Protein AF-A0A4Y9P1N4-F1 (afdb_monomer)

Secondary structure (DSSP, 8-state):
----S----------------------PPPPHHHHHHHHHHHHHHHHHHHHHHHHHHHHHHHHHHHHHHHSPTTTHHHHHHHH-SS-HHHHHHHHHHHHTHHHHHHHHHHHHHTT----HHHHHHHHHHHHHHTT-

InterPro domains:
  IPR021451 Protein of unknown function DUF3102 [PF11300] (55-124)

Solvent-accessible surface area (backbone atoms only — not comparable to full-atom values): 8226 Å² total; per-residue (Å²): 136,86,93,82,81,89,83,77,90,86,79,89,72,82,82,74,73,79,80,66,80,77,74,66,86,70,83,70,75,76,48,73,68,54,49,50,55,48,52,52,51,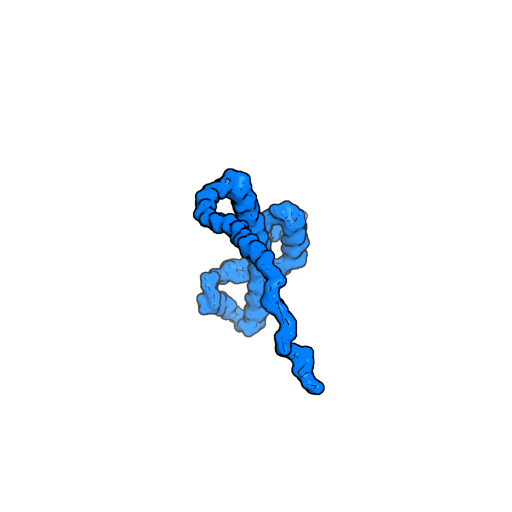52,51,53,49,54,40,52,49,36,43,50,50,43,54,51,36,23,54,49,7,47,54,53,48,55,53,49,73,74,46,63,88,83,49,56,58,60,48,35,64,74,76,4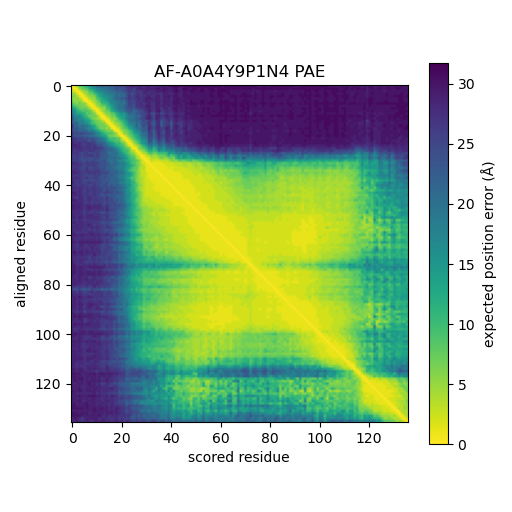3,100,53,54,60,69,57,53,52,50,19,31,53,46,31,76,43,38,76,67,48,48,59,50,49,54,55,26,62,75,66,76,45,79,50,42,63,69,53,51,54,50,50,55,52,52,55,56,54,61,74,74,109

Mean predicted aligned error: 13.83 Å

Foldseek 3Di:
DDPDDDDDDDDDDPPPPPPDPPPPPPPDPDDPVRVVVVVVVVVLVVQVVQLVVLVVLLVLLVVLVVVCVVDDPPCSQVVCVVPHPDHPVSSVLSVVSNVCVVVVVVVSVVCVVVSHHDHSVNSVVVVVVVVVVVVD

pLDDT: mean 78.25, std 17.43, range [39.41, 97.0]

Structure (mmCIF, N/CA/C/O backbone):
data_AF-A0A4Y9P1N4-F1
#
_entry.id   AF-A0A4Y9P1N4-F1
#
loop_
_atom_site.group_PDB
_atom_site.id
_atom_site.type_symbol
_atom_site.label_atom_id
_atom_site.label_alt_id
_atom_site.label_comp_id
_atom_site.label_asym_id
_atom_site.label_entity_id
_atom_site.label_seq_id
_atom_site.pdbx_PDB_ins_code
_atom_site.Cartn_x
_atom_site.Cartn_y
_atom_site.Cartn_z
_atom_site.occupancy
_atom_site.B_iso_or_equiv
_atom_site.auth_seq_id
_atom_site.auth_comp_id
_atom_site.auth_asym_id
_atom_site.auth_atom_id
_atom_site.pdbx_PDB_model_num
ATOM 1 N N . MET A 1 1 ? 44.464 -21.524 62.386 1.00 39.41 1 MET A N 1
ATOM 2 C CA . MET A 1 1 ? 43.887 -21.990 61.110 1.00 39.41 1 MET A CA 1
ATOM 3 C C . MET A 1 1 ? 42.632 -22.779 61.453 1.00 39.41 1 MET A C 1
ATOM 5 O O . MET A 1 1 ? 42.676 -23.560 62.394 1.00 39.41 1 MET A O 1
ATOM 9 N N . ASN A 1 2 ? 41.544 -22.458 60.739 1.00 41.88 2 ASN A N 1
ATOM 10 C CA . ASN A 1 2 ? 40.262 -23.164 60.581 1.00 41.88 2 ASN A CA 1
ATOM 11 C C . ASN A 1 2 ? 39.465 -23.609 61.827 1.00 41.88 2 ASN A C 1
ATOM 13 O O . ASN A 1 2 ? 39.206 -24.783 62.073 1.00 41.88 2 ASN A O 1
ATOM 17 N N . GLU A 1 3 ? 38.939 -22.593 62.509 1.00 46.19 3 GLU A N 1
ATOM 18 C CA . GLU A 1 3 ? 37.832 -22.628 63.466 1.00 46.19 3 GLU A CA 1
ATOM 19 C C . GLU A 1 3 ? 36.482 -22.560 62.720 1.00 46.19 3 GLU A C 1
ATOM 21 O O . GLU A 1 3 ? 35.866 -21.501 62.607 1.00 46.19 3 GLU A O 1
ATOM 26 N N . THR A 1 4 ? 36.048 -23.651 62.078 1.00 56.00 4 THR A N 1
ATOM 27 C CA . THR A 1 4 ? 34.765 -23.623 61.330 1.00 56.00 4 THR A CA 1
ATOM 28 C C . THR A 1 4 ? 34.069 -24.973 61.173 1.00 56.00 4 THR A C 1
ATOM 30 O O . THR A 1 4 ? 33.356 -25.203 60.203 1.00 56.00 4 THR A O 1
ATOM 33 N N . LEU A 1 5 ? 34.225 -25.880 62.137 1.00 51.28 5 LEU A N 1
ATOM 34 C CA . LEU A 1 5 ? 33.444 -27.118 62.195 1.00 51.28 5 LEU A CA 1
ATOM 35 C C . LEU A 1 5 ? 33.020 -27.386 63.641 1.00 51.28 5 LEU A C 1
ATOM 37 O O . LEU A 1 5 ? 33.871 -27.631 64.489 1.00 51.28 5 LEU A O 1
ATOM 41 N N . LYS A 1 6 ? 31.696 -27.409 63.862 1.00 51.72 6 LYS A N 1
ATOM 42 C CA . LYS A 1 6 ? 30.947 -27.722 65.103 1.00 51.72 6 LYS A CA 1
ATOM 43 C C . LYS A 1 6 ? 30.464 -26.517 65.918 1.00 51.72 6 LYS A C 1
ATOM 45 O O . LYS A 1 6 ? 30.946 -26.251 67.013 1.00 51.72 6 LYS A O 1
ATOM 50 N N . ARG A 1 7 ? 29.373 -25.899 65.459 1.00 44.41 7 ARG A N 1
ATOM 51 C CA . ARG A 1 7 ? 28.364 -25.330 66.363 1.00 44.41 7 ARG A CA 1
ATOM 52 C C . ARG A 1 7 ? 26.955 -25.713 65.902 1.00 44.41 7 ARG A C 1
ATOM 54 O O . ARG A 1 7 ? 26.451 -25.191 64.923 1.00 44.41 7 ARG A O 1
ATOM 61 N N . PHE A 1 8 ? 26.384 -26.633 66.675 1.00 44.34 8 PHE A N 1
ATOM 62 C CA . PHE A 1 8 ? 24.973 -26.721 67.049 1.00 44.34 8 PHE A CA 1
ATOM 63 C C . PHE A 1 8 ? 23.917 -27.042 65.981 1.00 44.34 8 PHE A C 1
ATOM 65 O O . PHE A 1 8 ? 23.375 -26.190 65.289 1.00 44.34 8 PHE A O 1
ATOM 72 N N . ILE A 1 9 ? 23.533 -28.320 66.007 1.00 51.22 9 ILE A N 1
ATOM 73 C CA . ILE A 1 9 ? 22.158 -28.796 65.836 1.00 51.22 9 ILE A CA 1
ATOM 74 C C . ILE A 1 9 ? 21.270 -28.099 66.882 1.00 51.22 9 ILE A C 1
ATOM 76 O O . ILE A 1 9 ? 21.642 -28.067 68.056 1.00 51.22 9 ILE A O 1
ATOM 80 N N . GLY A 1 10 ? 20.091 -27.613 66.479 1.00 47.22 10 GLY A N 1
ATOM 81 C CA . GLY A 1 10 ? 18.986 -27.355 67.410 1.00 47.22 10 GLY A CA 1
ATOM 82 C C . GLY A 1 10 ? 18.264 -26.020 67.244 1.00 47.22 10 GLY A C 1
ATOM 83 O O . GLY A 1 10 ? 18.384 -25.155 68.101 1.00 47.22 10 GLY A O 1
ATOM 84 N N . SER A 1 11 ? 17.452 -25.873 66.197 1.00 46.84 11 SER A N 1
ATOM 85 C CA . SER A 1 11 ? 16.202 -25.108 66.289 1.00 46.84 11 SER A CA 1
ATOM 86 C C . SER A 1 11 ? 15.271 -25.545 65.163 1.00 46.84 11 SER A C 1
ATOM 88 O O . SER A 1 11 ? 15.581 -25.387 63.983 1.00 46.84 11 SER A O 1
ATOM 90 N N . ALA A 1 12 ? 14.170 -26.187 65.543 1.00 53.81 12 ALA A N 1
ATOM 91 C CA . ALA A 1 12 ? 13.115 -26.619 64.647 1.00 53.81 12 ALA A CA 1
ATOM 92 C C . ALA A 1 12 ? 12.398 -25.384 64.091 1.00 53.81 12 ALA A C 1
ATOM 94 O O . ALA A 1 12 ? 11.655 -24.720 64.811 1.00 53.81 12 ALA A O 1
ATOM 95 N N . MET A 1 13 ? 12.613 -25.077 62.812 1.00 51.84 13 MET A N 1
ATOM 96 C CA . MET A 1 13 ? 11.702 -24.202 62.083 1.00 51.84 13 MET A CA 1
ATOM 97 C C . MET A 1 13 ? 10.551 -25.047 61.532 1.00 51.84 13 MET A C 1
ATOM 99 O O . MET A 1 13 ? 10.815 -26.104 60.949 1.00 51.84 13 MET A O 1
ATOM 103 N N . PRO A 1 14 ? 9.286 -24.626 61.712 1.00 50.69 14 PRO A N 1
ATOM 104 C CA . PRO A 1 14 ? 8.182 -25.282 61.042 1.00 50.69 14 PRO A CA 1
ATOM 105 C C . PRO A 1 14 ? 8.393 -25.103 59.539 1.00 50.69 14 PRO A C 1
ATOM 107 O O . PRO A 1 14 ? 8.646 -24.000 59.055 1.00 50.69 14 PRO A O 1
ATOM 110 N N . ILE A 1 15 ? 8.322 -26.208 58.804 1.00 48.91 15 ILE A N 1
ATOM 111 C CA . ILE A 1 15 ? 8.205 -26.186 57.353 1.00 48.91 15 ILE A CA 1
ATOM 112 C C . ILE A 1 15 ? 6.826 -25.589 57.081 1.00 48.91 15 ILE A C 1
ATOM 114 O O . ILE A 1 15 ? 5.824 -26.298 57.084 1.00 48.91 15 ILE A O 1
ATOM 118 N N . THR A 1 16 ? 6.753 -24.271 56.917 1.00 49.00 16 THR A N 1
ATOM 119 C CA . THR A 1 16 ? 5.597 -23.647 56.289 1.00 49.00 16 THR A CA 1
ATOM 120 C C . THR A 1 16 ? 5.660 -24.076 54.834 1.00 49.00 16 THR A C 1
ATOM 122 O O . THR A 1 16 ? 6.466 -23.573 54.051 1.00 49.00 16 THR A O 1
ATOM 125 N N . THR A 1 17 ? 4.861 -25.082 54.495 1.00 51.66 17 THR A N 1
ATOM 126 C CA . THR A 1 17 ? 4.445 -25.361 53.127 1.00 51.66 17 THR A CA 1
ATOM 127 C C . THR A 1 17 ? 4.082 -24.027 52.478 1.00 51.66 17 THR A C 1
ATOM 129 O O . THR A 1 17 ? 3.181 -23.349 52.978 1.00 51.66 17 THR A O 1
ATOM 132 N N . PRO A 1 18 ? 4.746 -23.598 51.392 1.00 51.94 18 PRO A N 1
ATOM 133 C CA . PRO A 1 18 ? 4.091 -22.669 50.503 1.00 51.94 18 PRO A CA 1
ATOM 134 C C . PRO A 1 18 ? 2.910 -23.449 49.929 1.00 51.94 18 PRO A C 1
ATOM 136 O O . PRO A 1 18 ? 3.091 -24.317 49.073 1.00 51.94 18 PRO A O 1
ATOM 139 N N . ASP A 1 19 ? 1.715 -23.181 50.457 1.00 48.41 19 ASP A N 1
ATOM 140 C CA . ASP A 1 19 ? 0.462 -23.423 49.754 1.00 48.41 19 ASP A CA 1
ATOM 141 C C . ASP A 1 19 ? 0.553 -22.635 48.449 1.00 48.41 19 ASP A C 1
ATOM 143 O O . ASP A 1 19 ? 0.171 -21.471 48.340 1.00 48.41 19 ASP A O 1
ATOM 147 N N . ALA A 1 20 ? 1.155 -23.272 47.452 1.00 50.09 20 ALA A N 1
ATOM 148 C CA . ALA A 1 20 ? 0.892 -22.967 46.075 1.00 50.09 20 ALA A CA 1
ATOM 149 C C . ALA A 1 20 ? -0.598 -23.257 45.885 1.00 50.09 20 ALA A C 1
ATOM 151 O O . ALA A 1 20 ? -0.989 -24.428 45.970 1.00 50.09 20 ALA A O 1
ATOM 152 N N . PRO A 1 21 ? -1.455 -22.263 45.588 1.00 51.44 21 PRO A N 1
ATOM 153 C CA . PRO A 1 21 ? -2.657 -22.606 44.875 1.00 51.44 21 PRO A CA 1
ATOM 154 C C . PRO A 1 21 ? -2.153 -23.095 43.521 1.00 51.44 21 PRO A C 1
ATOM 156 O O . PRO A 1 21 ? -1.767 -22.319 42.645 1.00 51.44 21 PRO A O 1
ATOM 159 N N . ALA A 1 22 ? -2.091 -24.416 43.382 1.00 46.81 22 ALA A N 1
ATOM 160 C CA . ALA A 1 22 ? -2.162 -25.064 42.097 1.00 46.81 22 ALA A CA 1
ATOM 161 C C . ALA A 1 22 ? -3.451 -24.552 41.448 1.00 46.81 22 ALA A C 1
ATOM 163 O O . ALA A 1 22 ? -4.527 -25.118 41.640 1.00 46.81 22 ALA A O 1
ATOM 164 N N . SER A 1 23 ? -3.337 -23.434 40.727 1.00 50.09 23 SER A N 1
ATOM 165 C CA . SER A 1 23 ? -4.326 -22.977 39.769 1.00 50.09 23 SER A CA 1
ATOM 166 C C . SER A 1 23 ? -4.318 -24.025 38.669 1.00 50.09 23 SER A C 1
ATOM 168 O O . SER A 1 23 ? -3.591 -23.942 37.678 1.00 50.09 23 SER A O 1
ATOM 170 N N . LYS A 1 24 ? -5.049 -25.115 38.932 1.00 46.94 24 LYS A N 1
ATOM 171 C CA . LYS A 1 24 ? -5.559 -26.007 37.903 1.00 46.94 24 LYS A CA 1
ATOM 172 C C . LYS A 1 24 ? -6.127 -25.084 36.843 1.00 46.94 24 LYS A C 1
ATOM 174 O O . LYS A 1 24 ? -6.927 -24.221 37.185 1.00 46.94 24 LYS A O 1
ATOM 179 N N . GLY A 1 25 ? -5.648 -25.241 35.611 1.00 56.44 25 GLY A N 1
ATOM 180 C CA . GLY A 1 25 ? -6.094 -24.494 34.445 1.00 56.44 25 GLY A CA 1
ATOM 181 C C . GLY A 1 25 ? -7.592 -24.670 34.252 1.00 56.44 25 GLY A C 1
ATOM 182 O O . GLY A 1 25 ? -8.042 -25.519 33.488 1.00 56.44 25 GLY A O 1
ATOM 183 N N . GLU A 1 26 ? -8.355 -23.886 34.996 1.00 47.88 26 GLU A N 1
ATOM 184 C CA . GLU A 1 26 ? -9.770 -23.710 34.812 1.00 47.88 26 GLU A CA 1
ATOM 185 C C . GLU A 1 26 ? -9.882 -22.945 33.502 1.00 47.88 26 GLU A C 1
ATOM 187 O O . GLU A 1 26 ? -9.463 -21.792 33.394 1.00 47.88 26 GLU A O 1
ATOM 192 N N . LEU A 1 27 ? -10.331 -23.649 32.462 1.00 56.09 27 LEU A N 1
ATOM 193 C CA . LEU A 1 27 ? -10.702 -23.064 31.182 1.00 56.09 27 LEU A CA 1
ATOM 194 C C . LEU A 1 27 ? -11.909 -22.155 31.427 1.00 56.09 27 LEU A C 1
ATOM 196 O O . LEU A 1 27 ? -13.051 -22.521 31.157 1.00 56.09 27 LEU A O 1
ATOM 200 N N . THR A 1 28 ? -11.661 -20.979 31.993 1.00 63.84 28 THR A N 1
ATOM 201 C CA . THR A 1 28 ? -12.662 -19.933 32.098 1.00 63.84 28 THR A CA 1
ATOM 202 C C . THR A 1 28 ? -12.941 -19.452 30.682 1.00 63.84 28 THR A C 1
ATOM 204 O O . THR A 1 28 ? -12.057 -18.977 29.965 1.00 63.84 28 THR A O 1
ATOM 207 N N . LEU A 1 29 ? -14.181 -19.659 30.233 1.00 69.00 29 LEU A N 1
ATOM 208 C CA . LEU A 1 29 ? -14.634 -19.113 28.961 1.00 69.00 29 LEU A CA 1
ATOM 209 C C . LEU A 1 29 ? -14.447 -17.590 29.019 1.00 69.00 29 LEU A C 1
ATOM 211 O O . LEU A 1 29 ? -14.857 -16.978 30.011 1.00 69.00 29 LEU A O 1
ATOM 215 N N . PRO A 1 30 ? -13.816 -16.979 28.000 1.00 78.56 30 PRO A N 1
ATOM 216 C CA . PRO A 1 30 ? -13.547 -15.553 28.015 1.00 78.56 30 PRO A CA 1
ATOM 217 C C . PRO A 1 30 ? -14.867 -14.802 28.141 1.00 78.56 30 PRO A C 1
ATOM 219 O O . PRO A 1 30 ? -15.840 -15.098 27.440 1.00 78.56 30 PRO A O 1
ATOM 222 N N . SER A 1 31 ? -14.904 -13.835 29.052 1.00 89.69 31 SER A N 1
ATOM 223 C CA . SER A 1 31 ? -16.093 -13.018 29.241 1.00 89.69 31 SER A CA 1
ATOM 224 C C . SER A 1 31 ? -16.380 -12.198 27.978 1.00 89.69 31 SER A C 1
ATOM 226 O O . SER A 1 31 ? -15.492 -11.930 27.163 1.00 89.69 31 SER A O 1
ATOM 228 N N . VAL A 1 32 ? -17.624 -11.739 27.815 1.00 89.69 32 VAL A N 1
ATOM 229 C CA . VAL A 1 32 ? -17.991 -10.853 26.694 1.00 89.69 32 VAL A CA 1
ATOM 230 C C . VAL A 1 32 ? -17.110 -9.598 26.672 1.00 89.69 32 VAL A C 1
ATOM 232 O O . VAL A 1 32 ? -16.730 -9.131 25.600 1.00 89.69 32 VAL A O 1
ATOM 235 N N . THR A 1 33 ? -16.718 -9.086 27.841 1.00 91.19 33 THR A N 1
ATOM 236 C CA . THR A 1 33 ? -15.785 -7.960 27.970 1.00 91.19 33 THR A CA 1
ATOM 237 C C . THR A 1 33 ? -14.381 -8.288 27.458 1.00 91.19 33 THR A C 1
ATOM 239 O O . THR A 1 33 ? -13.790 -7.471 26.751 1.00 91.19 33 THR A O 1
ATOM 242 N N . ASP A 1 34 ? -13.871 -9.495 27.714 1.00 87.06 34 ASP A N 1
ATOM 243 C CA . ASP A 1 34 ? -12.559 -9.931 27.212 1.00 87.06 34 ASP A CA 1
ATOM 244 C C . ASP A 1 34 ? -12.573 -10.135 25.694 1.00 87.06 34 ASP A C 1
ATOM 246 O O . ASP A 1 34 ? -11.628 -9.764 24.984 1.00 87.06 34 ASP A O 1
ATOM 250 N N . LEU A 1 35 ? -13.670 -10.691 25.174 1.00 88.56 35 LEU A N 1
ATOM 251 C CA . LEU A 1 35 ? -13.891 -10.847 23.739 1.00 88.56 35 LEU A CA 1
ATOM 252 C C . LEU A 1 35 ? -14.005 -9.488 23.043 1.00 88.56 35 LEU A C 1
ATOM 254 O O . LEU A 1 35 ? -13.372 -9.288 22.007 1.00 88.56 35 LEU A O 1
ATOM 258 N N . ALA A 1 36 ? -14.723 -8.529 23.632 1.00 86.50 36 ALA A N 1
ATOM 259 C CA . ALA A 1 36 ? -14.823 -7.167 23.111 1.00 86.50 36 ALA A CA 1
ATOM 260 C C . ALA A 1 36 ? -13.454 -6.470 23.072 1.00 86.50 36 ALA A C 1
ATOM 262 O O . ALA A 1 36 ? -13.082 -5.888 22.052 1.00 86.50 36 ALA A O 1
ATOM 263 N N . ALA A 1 37 ? -12.657 -6.593 24.139 1.00 86.81 37 ALA A N 1
ATOM 264 C CA . ALA A 1 37 ? -11.297 -6.061 24.168 1.00 86.81 37 ALA A CA 1
ATOM 265 C C . ALA A 1 37 ? -10.405 -6.714 23.097 1.00 86.81 37 ALA A C 1
ATOM 267 O O . ALA A 1 37 ? -9.593 -6.044 22.458 1.00 86.81 37 ALA A O 1
ATOM 268 N N . THR A 1 38 ? -10.566 -8.018 22.869 1.00 86.69 38 THR A N 1
ATOM 269 C CA . THR A 1 38 ? -9.828 -8.757 21.836 1.00 86.69 38 THR A CA 1
ATOM 270 C C . THR A 1 38 ? -10.226 -8.324 20.429 1.00 86.69 38 THR A C 1
ATOM 272 O O . THR A 1 38 ? -9.346 -8.066 19.608 1.00 86.69 38 THR A O 1
ATOM 275 N N . ALA A 1 39 ? -11.524 -8.167 20.165 1.00 80.06 39 ALA A N 1
ATOM 276 C CA . ALA A 1 39 ? -12.037 -7.673 18.892 1.00 80.06 39 ALA A CA 1
ATOM 277 C C . ALA A 1 39 ? -11.526 -6.258 18.590 1.00 80.06 39 ALA A C 1
ATOM 279 O O . ALA A 1 39 ? -11.055 -6.005 17.483 1.00 80.06 39 ALA A O 1
ATOM 280 N N . LEU A 1 40 ? -11.527 -5.363 19.584 1.00 85.69 40 LEU A N 1
ATOM 281 C CA . LEU A 1 40 ? -10.996 -4.008 19.430 1.00 85.69 40 LEU A CA 1
ATOM 282 C C . LEU A 1 40 ? -9.490 -4.012 19.126 1.00 85.69 40 LEU A C 1
ATOM 284 O O . LEU A 1 40 ? -9.045 -3.312 18.219 1.00 85.69 40 LEU A O 1
ATOM 288 N N . ARG A 1 41 ? -8.694 -4.833 19.828 1.00 84.56 41 ARG A N 1
ATOM 289 C CA . ARG A 1 41 ? -7.257 -4.977 19.528 1.00 84.56 41 ARG A CA 1
ATOM 290 C C . ARG A 1 41 ? -7.021 -5.509 18.117 1.00 84.56 41 ARG A C 1
ATOM 292 O O . ARG A 1 41 ? -6.167 -4.979 17.412 1.00 84.56 41 ARG A O 1
ATOM 299 N N . ALA A 1 42 ? -7.769 -6.532 17.703 1.00 81.38 42 ALA A N 1
ATOM 300 C CA . ALA A 1 42 ? -7.662 -7.101 16.364 1.00 81.38 42 ALA A CA 1
ATOM 301 C C . ALA A 1 42 ? -8.041 -6.074 15.285 1.00 81.38 42 ALA A C 1
ATOM 303 O O . ALA A 1 42 ? -7.327 -5.936 14.296 1.00 81.38 42 ALA A O 1
ATOM 304 N N . HIS A 1 43 ? -9.107 -5.303 15.508 1.00 84.12 43 HIS A N 1
ATOM 305 C CA . HIS A 1 43 ? -9.509 -4.209 14.628 1.00 84.12 43 HIS A CA 1
ATOM 306 C C . HIS A 1 43 ? -8.401 -3.152 14.498 1.00 84.12 43 HIS A C 1
ATOM 308 O O . HIS A 1 43 ? -7.958 -2.868 13.387 1.00 84.12 43 HIS A O 1
ATOM 314 N N . ASN A 1 44 ? -7.855 -2.671 15.617 1.00 82.69 44 ASN A N 1
ATOM 315 C CA . ASN A 1 44 ? -6.748 -1.709 15.615 1.00 82.69 44 ASN A CA 1
ATOM 316 C C . ASN A 1 44 ? -5.486 -2.263 14.922 1.00 82.69 44 ASN A C 1
ATOM 318 O O . ASN A 1 44 ? -4.746 -1.520 14.277 1.00 82.69 44 ASN A O 1
ATOM 322 N N . ALA A 1 45 ? -5.229 -3.570 15.022 1.00 85.69 45 ALA A N 1
ATOM 323 C CA . ALA A 1 45 ? -4.120 -4.211 14.318 1.00 85.69 45 ALA A CA 1
ATOM 324 C C . ALA A 1 45 ? -4.341 -4.244 12.796 1.00 85.69 45 ALA A C 1
ATOM 326 O O . ALA A 1 45 ? -3.404 -3.991 12.040 1.00 85.69 45 ALA A O 1
ATOM 327 N N . VAL A 1 46 ? -5.572 -4.501 12.337 1.00 85.25 46 VAL A N 1
ATOM 328 C CA . VAL A 1 46 ? -5.940 -4.412 10.911 1.00 85.25 46 VAL A CA 1
ATOM 329 C C . VAL A 1 46 ? -5.780 -2.976 10.398 1.00 85.25 46 VAL A C 1
ATOM 331 O O . VAL A 1 46 ? -5.246 -2.769 9.308 1.00 85.25 46 VAL A O 1
ATOM 334 N N . GLU A 1 47 ? -6.172 -1.982 11.196 1.00 83.19 47 GLU A N 1
ATOM 335 C CA . GLU A 1 47 ? -5.985 -0.553 10.903 1.00 83.19 47 GLU A CA 1
ATOM 336 C C . GLU A 1 47 ? -4.514 -0.192 10.691 1.00 83.19 47 GLU A C 1
ATOM 338 O O . GLU A 1 47 ? -4.137 0.352 9.646 1.00 83.19 47 GLU A O 1
ATOM 343 N N . ALA A 1 48 ? -3.663 -0.572 11.643 1.00 82.12 48 ALA A N 1
ATOM 344 C CA . ALA A 1 48 ? -2.227 -0.351 11.557 1.00 82.12 48 ALA A CA 1
ATOM 345 C C . ALA A 1 48 ? -1.601 -1.101 10.368 1.00 82.12 48 ALA A C 1
ATOM 347 O O . ALA A 1 48 ? -0.752 -0.552 9.662 1.00 82.12 48 ALA A O 1
ATOM 348 N N . ALA A 1 49 ? -2.040 -2.335 10.100 1.00 87.12 49 ALA A N 1
ATOM 349 C CA . ALA A 1 49 ? -1.565 -3.119 8.964 1.00 87.12 49 ALA A CA 1
ATOM 350 C C . ALA A 1 49 ? -1.906 -2.456 7.620 1.00 87.12 49 ALA A C 1
ATOM 352 O O . ALA A 1 49 ? -1.069 -2.454 6.719 1.00 87.12 49 ALA A O 1
ATOM 353 N N . ALA A 1 50 ? -3.088 -1.844 7.487 1.00 83.94 50 ALA A N 1
ATOM 354 C CA . ALA A 1 50 ? -3.480 -1.126 6.276 1.00 83.94 50 ALA A CA 1
ATOM 355 C C . ALA A 1 50 ? -2.581 0.094 6.011 1.00 83.94 50 ALA A C 1
ATOM 357 O O . ALA A 1 50 ? -2.115 0.276 4.884 1.00 83.94 50 ALA A O 1
ATOM 358 N N . LEU A 1 51 ? -2.284 0.891 7.045 1.00 84.00 51 LEU A N 1
ATOM 359 C CA . LEU A 1 51 ? -1.351 2.020 6.933 1.00 84.00 51 LEU A CA 1
ATOM 360 C C . LEU A 1 51 ? 0.059 1.543 6.567 1.00 84.00 51 LEU A C 1
ATOM 362 O O . LEU A 1 51 ? 0.669 2.054 5.626 1.00 84.00 51 LEU A O 1
ATOM 366 N N . ASN A 1 52 ? 0.549 0.507 7.252 1.00 88.31 52 ASN A N 1
ATOM 367 C CA . ASN A 1 52 ? 1.847 -0.093 6.955 1.00 88.31 52 ASN A CA 1
ATOM 368 C C . ASN A 1 52 ? 1.916 -0.637 5.524 1.00 88.31 52 ASN A C 1
ATOM 370 O O . ASN A 1 52 ? 2.940 -0.477 4.862 1.00 88.31 52 ASN A O 1
ATOM 374 N N . ALA A 1 53 ? 0.833 -1.218 5.003 1.00 89.94 53 ALA A N 1
ATOM 375 C CA . ALA A 1 53 ? 0.780 -1.691 3.624 1.00 89.94 53 ALA A CA 1
ATOM 376 C C . ALA A 1 53 ? 0.993 -0.552 2.612 1.00 89.94 53 ALA A C 1
ATOM 378 O O . ALA A 1 53 ? 1.688 -0.748 1.616 1.00 89.94 53 ALA A O 1
ATOM 379 N N . VAL A 1 54 ? 0.459 0.649 2.870 1.00 90.06 54 VAL A N 1
ATOM 380 C CA . VAL A 1 54 ? 0.697 1.827 2.015 1.00 90.06 54 VAL A CA 1
ATOM 381 C C . VAL A 1 54 ? 2.163 2.258 2.064 1.00 90.06 54 VAL A C 1
ATOM 383 O O . VAL A 1 54 ? 2.757 2.497 1.011 1.00 90.06 54 VAL A O 1
ATOM 386 N N . LEU A 1 55 ? 2.769 2.298 3.253 1.00 90.44 55 LEU A N 1
ATOM 387 C CA . LEU A 1 55 ? 4.191 2.629 3.409 1.00 90.44 55 LEU A CA 1
ATOM 388 C C . LEU A 1 55 ? 5.085 1.623 2.667 1.00 90.44 55 LEU A C 1
ATOM 390 O O . LEU A 1 55 ? 5.964 2.017 1.901 1.00 90.44 55 LEU A O 1
ATOM 394 N N . LYS A 1 56 ? 4.804 0.321 2.797 1.00 94.69 56 LYS A N 1
ATOM 395 C CA . LYS A 1 56 ? 5.536 -0.734 2.077 1.00 94.69 56 LYS A CA 1
ATOM 396 C C . LYS A 1 56 ? 5.322 -0.690 0.568 1.00 94.69 56 LYS A C 1
ATOM 398 O O . LYS A 1 56 ? 6.268 -0.906 -0.188 1.00 94.69 56 LYS A O 1
ATOM 403 N N . ALA A 1 57 ? 4.124 -0.340 0.109 1.00 93.69 57 ALA A N 1
ATOM 404 C CA . ALA A 1 57 ? 3.868 -0.101 -1.307 1.00 93.69 57 ALA A CA 1
ATOM 405 C C . ALA A 1 57 ? 4.703 1.074 -1.852 1.00 93.69 57 ALA A C 1
ATOM 407 O O . ALA A 1 57 ? 5.222 0.992 -2.964 1.00 93.69 57 ALA A O 1
ATOM 408 N N . MET A 1 58 ? 4.880 2.148 -1.076 1.00 93.19 58 MET A N 1
ATOM 409 C CA . MET A 1 58 ? 5.743 3.272 -1.456 1.00 93.19 58 MET A CA 1
ATOM 410 C C . MET A 1 58 ? 7.220 2.872 -1.511 1.00 93.19 58 MET A C 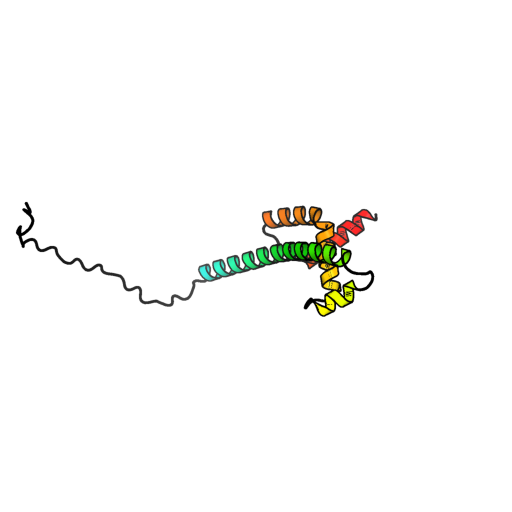1
ATOM 412 O O . MET A 1 58 ? 7.886 3.173 -2.499 1.00 93.19 58 MET A O 1
ATOM 416 N N . GLU A 1 59 ? 7.729 2.166 -0.498 1.00 95.38 59 GLU A N 1
ATOM 417 C CA . GLU A 1 59 ? 9.100 1.629 -0.496 1.00 95.38 59 GLU A CA 1
ATOM 418 C C . GLU A 1 59 ? 9.354 0.746 -1.730 1.00 95.38 59 GLU A C 1
ATOM 420 O O . GLU A 1 59 ? 10.328 0.950 -2.458 1.00 95.38 59 GLU A O 1
ATOM 425 N N . CYS A 1 60 ? 8.429 -0.173 -2.029 1.00 96.31 60 CYS A N 1
ATOM 426 C CA . CYS A 1 60 ? 8.493 -1.017 -3.221 1.00 96.31 60 CYS A CA 1
ATOM 427 C C . CYS A 1 60 ? 8.495 -0.181 -4.509 1.00 96.31 60 CYS A C 1
ATOM 429 O O . CYS A 1 60 ? 9.314 -0.402 -5.398 1.00 96.31 60 CYS A O 1
ATOM 431 N N . GLY A 1 61 ? 7.628 0.831 -4.601 1.00 96.25 61 GLY A N 1
ATOM 432 C CA . GLY A 1 61 ? 7.566 1.733 -5.748 1.00 96.25 61 GLY A CA 1
ATOM 433 C C . GLY A 1 61 ? 8.862 2.506 -6.004 1.00 96.25 61 GLY A C 1
ATOM 434 O O . GLY A 1 61 ? 9.224 2.712 -7.165 1.00 96.25 61 GLY A O 1
ATOM 435 N N . LYS A 1 62 ? 9.584 2.900 -4.947 1.00 96.44 62 LYS A N 1
ATOM 436 C CA . LYS A 1 62 ? 10.910 3.530 -5.069 1.00 96.44 62 LYS A CA 1
ATOM 437 C C . LYS A 1 62 ? 11.923 2.561 -5.666 1.00 96.44 62 LYS A C 1
ATOM 439 O O . LYS A 1 62 ? 12.575 2.901 -6.648 1.00 96.44 62 LYS A O 1
ATOM 444 N N . ALA A 1 63 ? 11.998 1.344 -5.126 1.00 97.00 63 ALA A N 1
ATOM 445 C CA . ALA A 1 63 ? 12.897 0.312 -5.634 1.00 97.00 63 ALA A CA 1
ATOM 446 C C . ALA A 1 63 ? 12.595 -0.030 -7.103 1.00 97.00 63 ALA A C 1
ATOM 448 O O . ALA A 1 63 ? 13.501 -0.066 -7.929 1.00 97.00 63 ALA A O 1
ATOM 449 N N . LEU A 1 64 ? 11.315 -0.181 -7.458 1.00 96.38 64 LEU A N 1
ATOM 450 C CA . LEU A 1 64 ? 10.879 -0.419 -8.837 1.00 96.38 64 LEU A CA 1
ATOM 451 C C . LEU A 1 64 ? 11.251 0.728 -9.785 1.00 96.38 64 LEU A C 1
ATOM 453 O O . LEU A 1 64 ? 11.545 0.482 -10.951 1.00 96.38 64 LEU A O 1
ATOM 457 N N . THR A 1 65 ? 11.252 1.972 -9.299 1.00 96.06 65 THR A N 1
ATOM 458 C CA . THR A 1 65 ? 11.681 3.134 -10.092 1.00 96.06 65 THR A CA 1
ATOM 459 C C . THR A 1 65 ? 13.172 3.062 -10.403 1.00 96.06 65 THR A C 1
ATOM 461 O O . THR A 1 65 ? 13.539 3.176 -11.566 1.00 96.06 65 THR A O 1
ATOM 464 N N . ILE A 1 66 ? 14.001 2.758 -9.402 1.00 96.38 66 ILE A N 1
ATOM 465 C CA . ILE A 1 66 ? 15.451 2.588 -9.576 1.00 96.38 66 ILE A CA 1
ATOM 466 C C . ILE A 1 66 ? 15.756 1.422 -10.528 1.00 96.38 66 ILE A C 1
ATOM 468 O O . ILE A 1 66 ? 16.565 1.563 -11.439 1.00 96.38 66 ILE A O 1
ATOM 472 N N . ILE A 1 67 ? 15.071 0.283 -10.370 1.00 95.56 67 ILE A N 1
ATOM 473 C CA . ILE A 1 67 ? 15.212 -0.869 -11.277 1.00 95.56 67 ILE A CA 1
ATOM 474 C C . ILE A 1 67 ? 14.879 -0.459 -12.714 1.00 95.56 67 ILE A C 1
ATOM 476 O O . ILE A 1 67 ? 15.627 -0.762 -13.639 1.00 95.56 67 ILE A O 1
ATOM 480 N N . LYS A 1 68 ? 13.766 0.256 -12.911 1.00 94.62 68 LYS A N 1
ATOM 481 C CA . LYS A 1 68 ? 13.343 0.708 -14.239 1.00 94.62 68 LYS A CA 1
ATOM 482 C C . LYS A 1 68 ? 14.374 1.628 -14.899 1.00 94.62 68 LYS A C 1
ATOM 484 O O . LYS A 1 68 ? 14.507 1.582 -16.115 1.00 94.62 68 LYS A O 1
ATOM 489 N N . GLU A 1 69 ? 15.073 2.454 -14.126 1.00 94.38 69 GLU A N 1
ATOM 490 C CA . GLU A 1 69 ? 16.125 3.352 -14.625 1.00 94.38 69 GLU A CA 1
ATOM 491 C C . GLU A 1 69 ? 17.392 2.606 -15.069 1.00 94.38 69 GLU A C 1
ATOM 493 O O . GLU A 1 69 ? 18.125 3.106 -15.917 1.00 94.38 69 GLU A O 1
ATOM 498 N N . GLN A 1 70 ? 17.637 1.407 -14.535 1.00 95.81 70 GLN A N 1
ATOM 499 C CA . GLN A 1 70 ? 18.792 0.570 -14.884 1.00 95.81 70 GLN A CA 1
ATOM 500 C C . GLN A 1 70 ? 18.526 -0.377 -16.061 1.00 95.81 70 GLN A C 1
ATOM 502 O O . GLN A 1 70 ? 19.463 -0.942 -16.625 1.00 95.81 70 GLN A O 1
ATOM 507 N N . LEU A 1 71 ? 17.258 -0.581 -16.423 1.00 94.50 71 LEU A N 1
ATOM 508 C CA . LEU A 1 71 ? 16.867 -1.492 -17.492 1.00 94.50 71 LEU A CA 1
ATOM 509 C C . LEU A 1 71 ? 16.786 -0.783 -18.852 1.00 94.50 71 LEU A C 1
ATOM 511 O O . LEU A 1 71 ? 16.432 0.398 -18.921 1.00 94.50 71 LEU A O 1
ATOM 515 N N . PRO A 1 72 ? 17.028 -1.511 -19.959 1.00 92.62 72 PRO A N 1
ATOM 516 C CA . PRO A 1 72 ? 16.751 -1.007 -21.296 1.00 92.62 72 PRO A CA 1
ATOM 517 C C . PRO A 1 72 ? 15.286 -0.584 -21.447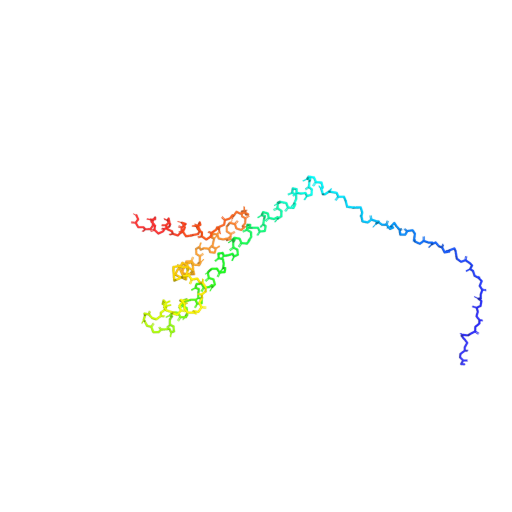 1.00 92.62 72 PRO A C 1
ATOM 519 O O . PRO A 1 72 ? 14.371 -1.164 -20.848 1.00 92.62 72 PRO A O 1
ATOM 522 N N . HIS A 1 73 ? 15.048 0.423 -22.287 1.00 88.00 73 HIS A N 1
ATOM 523 C CA . HIS A 1 73 ? 13.690 0.846 -22.613 1.00 88.00 73 HIS A CA 1
ATOM 524 C C . HIS A 1 73 ? 12.866 -0.336 -23.146 1.00 88.00 73 HIS A C 1
ATOM 526 O O . HIS A 1 73 ? 1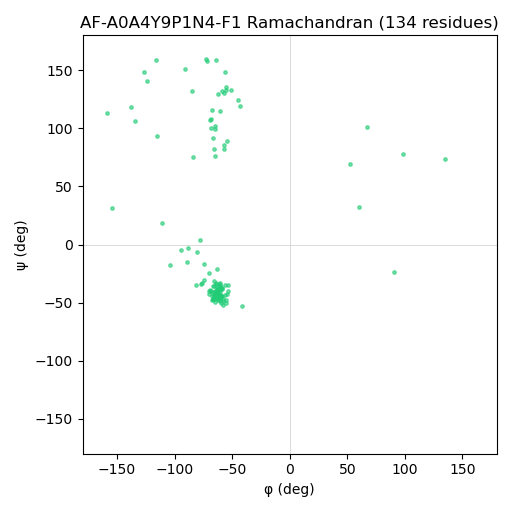3.314 -1.078 -24.012 1.00 88.00 73 HIS A O 1
ATOM 532 N N . GLY A 1 74 ? 11.648 -0.497 -22.622 1.00 90.62 74 GLY A N 1
ATOM 533 C CA . GLY A 1 74 ? 10.727 -1.571 -23.011 1.00 90.62 74 GLY A CA 1
ATOM 534 C C . GLY A 1 74 ? 10.849 -2.859 -22.190 1.00 90.62 74 GLY A C 1
ATOM 535 O O . GLY A 1 74 ? 9.851 -3.547 -22.037 1.00 90.62 74 GLY A O 1
ATOM 536 N N . SER A 1 75 ? 11.993 -3.142 -21.558 1.00 94.06 75 SER A N 1
ATOM 537 C CA . SER A 1 75 ? 12.217 -4.422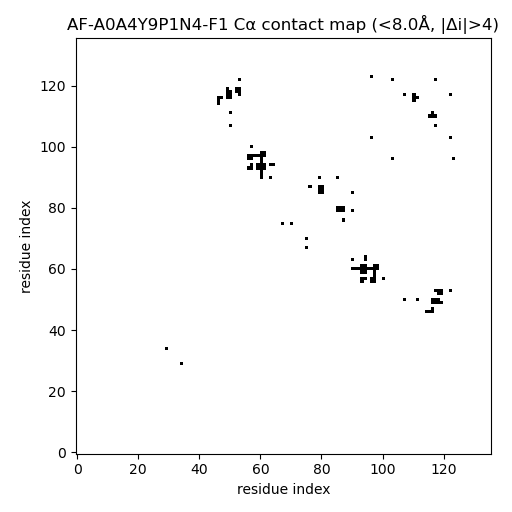 -20.855 1.00 94.06 75 SER A CA 1
ATOM 538 C C . SER A 1 75 ? 11.607 -4.505 -19.451 1.00 94.06 75 SER A C 1
ATOM 540 O O . SER A 1 75 ? 11.651 -5.552 -18.809 1.00 94.06 75 SER A O 1
ATOM 542 N N . PHE A 1 76 ? 11.058 -3.404 -18.931 1.00 95.12 76 PHE A N 1
ATOM 543 C CA . PHE A 1 76 ? 10.555 -3.358 -17.556 1.00 95.12 76 PHE A CA 1
ATOM 544 C C . PHE A 1 76 ? 9.342 -4.270 -17.328 1.00 95.12 76 PHE A C 1
ATOM 546 O O . PHE A 1 76 ? 9.204 -4.838 -16.250 1.00 95.12 76 PHE A O 1
ATOM 553 N N . GLU A 1 77 ? 8.456 -4.407 -18.315 1.00 94.88 77 GLU A N 1
ATOM 554 C CA . GLU A 1 77 ? 7.265 -5.251 -18.176 1.00 94.88 77 GLU A CA 1
ATOM 555 C C . GLU A 1 77 ? 7.629 -6.734 -18.078 1.00 94.88 77 GLU A C 1
ATOM 557 O O . GLU A 1 77 ? 7.207 -7.400 -17.130 1.00 94.88 77 GLU A O 1
ATOM 562 N N . ASP A 1 78 ? 8.501 -7.204 -18.971 1.00 95.69 78 ASP A N 1
ATOM 563 C CA . ASP A 1 78 ? 9.024 -8.572 -18.955 1.00 95.69 78 ASP A CA 1
ATOM 564 C C . ASP A 1 78 ? 9.788 -8.863 -17.660 1.00 95.69 78 ASP A C 1
ATOM 566 O O . ASP A 1 78 ? 9.607 -9.913 -17.043 1.00 95.69 78 ASP A O 1
ATOM 570 N N . PHE A 1 79 ? 10.588 -7.899 -17.191 1.00 95.81 79 PHE A N 1
ATOM 571 C CA . PHE A 1 79 ? 11.287 -8.010 -15.913 1.00 95.81 79 PHE A CA 1
ATOM 572 C C . PHE A 1 79 ? 10.307 -8.196 -14.749 1.00 95.81 79 PHE A C 1
ATOM 574 O O . PHE A 1 79 ? 10.513 -9.053 -13.889 1.00 95.81 79 PHE A O 1
ATOM 581 N N . VAL A 1 80 ? 9.215 -7.424 -14.712 1.00 96.19 80 VAL A N 1
ATOM 582 C CA . VAL A 1 80 ? 8.220 -7.561 -13.642 1.00 96.19 80 VAL A CA 1
ATOM 583 C C . VAL A 1 80 ? 7.542 -8.927 -13.688 1.00 96.19 80 VAL A C 1
ATOM 585 O O . VAL A 1 80 ? 7.401 -9.556 -12.641 1.00 96.19 80 VAL A O 1
ATOM 588 N N . ALA A 1 81 ? 7.171 -9.398 -14.880 1.00 95.38 81 ALA A N 1
ATOM 589 C CA . ALA A 1 81 ? 6.535 -10.699 -15.062 1.00 95.38 81 ALA A CA 1
ATOM 590 C C . ALA A 1 81 ? 7.449 -11.875 -14.671 1.00 95.38 81 ALA A C 1
ATOM 592 O O . ALA A 1 81 ? 6.961 -12.882 -14.163 1.00 95.38 81 ALA A O 1
ATOM 593 N N . ALA A 1 82 ? 8.762 -11.748 -14.882 1.00 96.56 82 ALA A N 1
ATOM 594 C CA . ALA A 1 82 ? 9.732 -12.794 -14.567 1.00 96.56 82 ALA A CA 1
ATOM 595 C C . ALA A 1 82 ? 10.145 -12.831 -13.085 1.00 96.56 82 ALA A C 1
ATOM 597 O O . ALA A 1 82 ? 10.400 -13.907 -12.546 1.00 96.56 82 ALA A O 1
ATOM 598 N N . HIS A 1 83 ? 10.236 -11.672 -12.423 1.00 96.50 83 HIS A N 1
ATOM 599 C CA . HIS A 1 83 ? 10.837 -11.569 -11.087 1.00 96.50 83 HIS A CA 1
ATOM 600 C C . HIS A 1 83 ? 9.839 -11.416 -9.940 1.00 96.50 83 HIS A C 1
ATOM 602 O O . HIS A 1 83 ? 10.211 -11.646 -8.787 1.00 96.50 83 HIS A O 1
ATOM 608 N N . PHE A 1 84 ? 8.592 -11.026 -10.213 1.00 95.88 84 PHE A N 1
ATOM 609 C CA . PHE A 1 84 ? 7.619 -10.750 -9.161 1.00 95.88 84 PHE A CA 1
ATOM 610 C C . PHE A 1 84 ? 6.317 -11.534 -9.336 1.00 95.88 84 PHE A C 1
ATOM 612 O O . PHE A 1 84 ? 5.850 -11.739 -10.452 1.00 95.88 84 PHE A O 1
ATOM 619 N N . PRO A 1 85 ? 5.650 -11.900 -8.226 1.00 94.88 85 PRO A N 1
ATOM 620 C CA . PRO A 1 85 ? 4.367 -12.601 -8.269 1.00 94.88 85 PRO A CA 1
ATOM 621 C C . PRO A 1 85 ? 3.178 -11.676 -8.589 1.00 94.88 85 PRO A C 1
ATOM 623 O O . PRO A 1 85 ? 2.026 -12.102 -8.527 1.00 94.88 85 PRO A O 1
ATOM 626 N N . PHE A 1 86 ? 3.418 -10.391 -8.866 1.00 94.12 86 PHE A N 1
ATOM 627 C CA . PHE A 1 86 ? 2.379 -9.394 -9.106 1.00 94.12 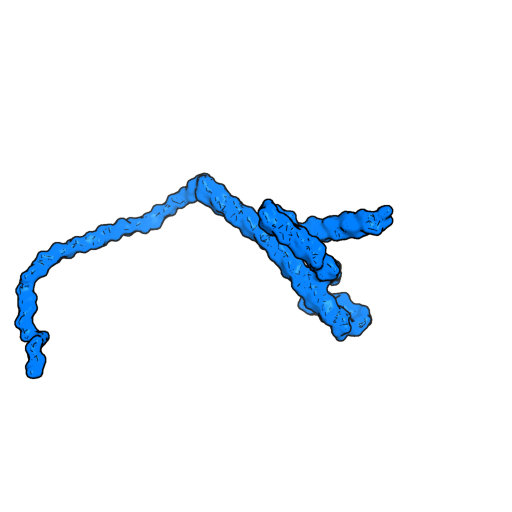86 PHE A CA 1
ATOM 628 C C . PHE A 1 86 ? 2.431 -8.837 -10.527 1.00 94.12 86 PHE A C 1
ATOM 630 O O . PHE A 1 86 ? 3.453 -8.846 -11.201 1.00 94.12 86 PHE A O 1
ATOM 637 N N . THR A 1 87 ? 1.302 -8.283 -10.963 1.00 95.25 87 THR A N 1
ATOM 638 C CA . THR A 1 87 ? 1.165 -7.719 -12.310 1.00 95.25 87 THR A CA 1
ATOM 639 C C . THR A 1 87 ? 1.927 -6.404 -12.485 1.00 95.25 87 THR A C 1
ATOM 641 O O . THR A 1 87 ? 2.107 -5.634 -11.534 1.00 95.25 87 THR A O 1
ATOM 644 N N . ILE A 1 88 ? 2.237 -6.066 -13.740 1.00 95.19 88 ILE A N 1
ATOM 645 C CA . ILE A 1 88 ? 2.774 -4.754 -14.123 1.00 95.19 88 ILE A CA 1
ATOM 646 C C . ILE A 1 88 ? 1.901 -3.591 -13.626 1.00 95.19 88 ILE A C 1
ATOM 648 O O . ILE A 1 88 ? 2.411 -2.560 -13.189 1.00 95.19 88 ILE A O 1
ATOM 652 N N . ARG A 1 89 ? 0.574 -3.771 -13.588 1.00 95.94 89 ARG A N 1
ATOM 653 C CA . ARG A 1 89 ? -0.370 -2.773 -13.065 1.00 95.94 89 ARG A CA 1
ATOM 654 C C . ARG A 1 89 ? -0.151 -2.496 -11.576 1.00 95.94 89 ARG A C 1
ATOM 656 O O . ARG A 1 89 ? -0.245 -1.343 -11.144 1.00 95.94 89 ARG A O 1
ATOM 663 N N . THR A 1 90 ? 0.141 -3.531 -10.791 1.00 96.00 90 THR A N 1
ATOM 664 C CA . THR A 1 90 ? 0.474 -3.393 -9.367 1.00 96.00 90 THR A CA 1
ATOM 665 C C . THR A 1 90 ? 1.794 -2.645 -9.208 1.00 96.00 90 THR A C 1
ATOM 667 O O . THR A 1 90 ? 1.842 -1.658 -8.475 1.00 96.00 90 THR A O 1
ATOM 670 N N . ALA A 1 91 ? 2.820 -3.035 -9.971 1.00 95.69 91 ALA A N 1
ATOM 671 C CA . ALA A 1 91 ? 4.126 -2.376 -9.969 1.00 95.69 91 ALA A CA 1
ATOM 672 C C . ALA A 1 91 ? 4.005 -0.871 -10.272 1.00 95.69 91 ALA A C 1
ATOM 674 O O . ALA A 1 91 ? 4.460 -0.024 -9.504 1.00 95.69 91 ALA A O 1
ATOM 675 N N . GLN A 1 92 ? 3.293 -0.522 -11.347 1.00 95.38 92 GLN A N 1
ATOM 676 C CA . GLN A 1 92 ? 3.024 0.866 -11.728 1.00 95.38 92 GLN A CA 1
ATOM 677 C C . GLN A 1 92 ? 2.233 1.632 -10.657 1.00 95.38 92 GLN A C 1
ATOM 679 O O . GLN A 1 92 ? 2.491 2.815 -10.424 1.00 95.38 92 GLN A O 1
ATOM 684 N N . SER A 1 93 ? 1.280 0.977 -9.983 1.00 95.81 93 SER A N 1
ATOM 685 C CA . SER A 1 93 ? 0.525 1.595 -8.886 1.00 95.81 93 SER A CA 1
ATOM 686 C C . SER A 1 93 ? 1.439 1.944 -7.712 1.00 95.81 93 SER A C 1
ATOM 688 O O . SER A 1 93 ? 1.355 3.053 -7.189 1.00 95.81 93 SER A O 1
ATOM 690 N N . TYR A 1 94 ? 2.357 1.050 -7.345 1.00 96.56 94 TYR A N 1
ATOM 691 C CA . TYR A 1 94 ? 3.348 1.295 -6.297 1.00 96.56 94 TYR A CA 1
ATOM 692 C C . TYR A 1 94 ? 4.305 2.429 -6.665 1.00 96.56 94 TYR A C 1
ATOM 694 O O . TYR A 1 94 ? 4.489 3.356 -5.878 1.00 96.56 94 TYR A O 1
ATOM 702 N N . MET A 1 95 ? 4.834 2.442 -7.891 1.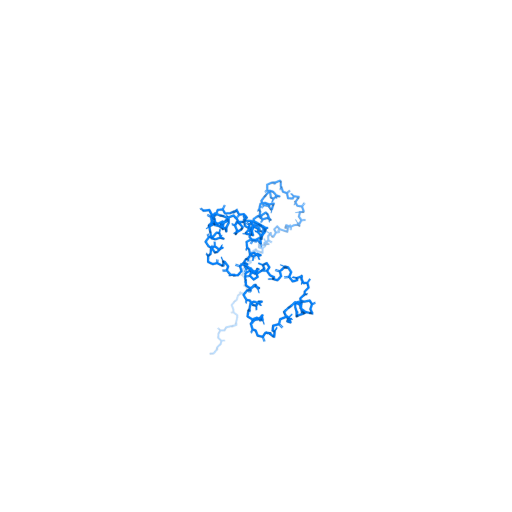00 95.50 95 MET A N 1
ATOM 703 C CA . MET A 1 95 ? 5.673 3.545 -8.386 1.00 95.50 95 MET A CA 1
ATOM 704 C C . MET A 1 95 ? 4.934 4.892 -8.348 1.00 95.50 95 MET A C 1
ATOM 706 O O . MET A 1 95 ? 5.506 5.925 -7.995 1.00 95.50 95 MET A O 1
ATOM 710 N N . ARG A 1 96 ? 3.635 4.903 -8.672 1.00 94.50 96 ARG A N 1
ATOM 711 C CA . ARG A 1 96 ? 2.804 6.109 -8.582 1.00 94.50 96 ARG A CA 1
ATOM 712 C C . ARG A 1 96 ? 2.638 6.594 -7.139 1.00 94.50 96 ARG A C 1
ATOM 714 O O . ARG A 1 96 ? 2.674 7.806 -6.922 1.00 94.50 96 ARG A O 1
ATOM 721 N N . LEU A 1 97 ? 2.451 5.679 -6.184 1.00 92.88 97 LEU A N 1
ATOM 722 C CA . LEU A 1 97 ? 2.408 6.011 -4.756 1.00 92.88 97 LEU A CA 1
ATOM 723 C C . LEU A 1 97 ? 3.747 6.608 -4.307 1.00 92.88 97 LEU A C 1
ATOM 725 O O . LEU A 1 97 ? 3.758 7.692 -3.734 1.00 92.88 97 LEU A O 1
ATOM 729 N N . ALA A 1 98 ? 4.868 5.978 -4.666 1.00 93.69 98 ALA A N 1
ATOM 730 C CA . ALA A 1 98 ? 6.209 6.480 -4.365 1.00 93.69 98 ALA A CA 1
ATOM 731 C C . ALA A 1 98 ? 6.444 7.903 -4.903 1.00 93.69 98 ALA A C 1
ATOM 733 O O . ALA A 1 98 ? 6.923 8.774 -4.184 1.00 93.69 98 ALA A O 1
ATOM 734 N N . LYS A 1 99 ? 6.020 8.195 -6.141 1.00 92.00 99 LYS A N 1
ATOM 735 C CA . LYS A 1 99 ? 6.159 9.533 -6.748 1.00 92.00 99 LYS A CA 1
ATOM 736 C C . LYS A 1 99 ? 5.377 10.634 -6.015 1.00 92.00 99 LYS A C 1
ATOM 738 O O . LYS A 1 99 ? 5.641 11.817 -6.221 1.00 92.00 99 LYS A O 1
ATOM 743 N N . GLN A 1 100 ? 4.355 10.286 -5.237 1.00 90.31 100 GLN A N 1
ATOM 744 C CA . GLN A 1 100 ? 3.546 11.239 -4.466 1.00 90.31 100 GLN A CA 1
ATOM 745 C C . GLN A 1 100 ? 3.763 11.097 -2.955 1.00 90.31 100 GLN A C 1
ATOM 747 O O . GLN A 1 100 ? 2.952 11.606 -2.184 1.00 90.31 100 GLN A O 1
ATOM 752 N N . GLU A 1 101 ? 4.862 10.460 -2.546 1.00 86.12 101 GLU A N 1
ATOM 753 C CA . GLU A 1 101 ? 5.248 10.249 -1.152 1.00 86.12 101 GLU A CA 1
ATOM 754 C C . GLU A 1 101 ? 5.029 11.457 -0.232 1.00 86.12 101 GLU A C 1
ATOM 756 O O . GLU A 1 101 ? 4.322 11.269 0.753 1.00 86.12 101 GLU A O 1
ATOM 761 N N . PRO A 1 102 ? 5.528 12.679 -0.517 1.00 83.00 102 PRO A N 1
ATOM 762 C CA . PRO A 1 102 ? 5.414 13.781 0.443 1.00 83.00 102 PRO A CA 1
ATOM 763 C C . PRO A 1 102 ? 3.955 14.106 0.796 1.00 83.00 102 PRO A C 1
ATOM 765 O O . PRO A 1 102 ? 3.619 14.320 1.953 1.00 83.00 102 PRO A O 1
ATOM 768 N N . LYS A 1 103 ? 3.044 14.030 -0.182 1.00 82.50 103 LYS A N 1
ATOM 769 C CA . LYS A 1 103 ? 1.606 14.252 0.049 1.00 82.50 103 LYS A CA 1
ATOM 770 C C . LYS A 1 103 ? 0.934 13.082 0.761 1.00 82.50 103 LYS A C 1
ATOM 772 O O . LYS A 1 103 ? -0.078 13.264 1.430 1.00 82.50 103 LYS A O 1
ATOM 777 N N . LEU A 1 104 ? 1.431 11.867 0.541 1.00 82.94 104 LEU A N 1
ATOM 778 C CA . LEU A 1 104 ? 0.910 10.672 1.197 1.00 82.94 104 LEU A CA 1
ATOM 779 C C . LEU A 1 104 ? 1.394 10.579 2.642 1.00 82.94 104 LEU A C 1
ATOM 781 O O . LEU A 1 104 ? 0.614 10.149 3.479 1.00 82.94 104 LEU A O 1
ATOM 785 N N . GLN A 1 105 ? 2.613 11.022 2.949 1.00 82.50 105 GLN A N 1
ATOM 786 C CA . GLN A 1 105 ? 3.131 11.094 4.315 1.00 82.50 105 GLN A CA 1
ATOM 787 C C . GLN A 1 105 ? 2.278 12.021 5.179 1.00 82.50 105 GLN A C 1
ATOM 789 O O . GLN A 1 105 ? 1.789 11.577 6.212 1.00 82.50 105 GLN A O 1
ATOM 794 N N . GLU A 1 106 ? 1.970 13.235 4.710 1.00 83.75 106 GLU A N 1
ATOM 795 C CA . GLU A 1 106 ? 1.062 14.154 5.418 1.00 83.75 106 GLU A CA 1
ATOM 796 C C . GLU A 1 106 ? -0.301 13.506 5.723 1.00 83.75 106 GLU A C 1
ATOM 798 O O . GLU A 1 106 ? -0.836 13.626 6.827 1.00 83.75 106 GLU A O 1
ATOM 803 N N . LEU A 1 107 ? -0.861 12.770 4.756 1.00 80.81 107 LEU A N 1
ATOM 804 C CA . LEU A 1 107 ? -2.128 12.065 4.941 1.00 80.81 107 LEU A CA 1
ATOM 805 C C . LEU A 1 107 ? -2.029 10.875 5.892 1.00 80.81 107 LEU A C 1
ATOM 807 O O . LEU A 1 107 ? -2.945 10.669 6.686 1.00 80.81 107 LEU A O 1
ATOM 811 N N . VAL A 1 108 ? -0.968 10.076 5.787 1.00 79.69 108 VAL A N 1
ATOM 812 C CA . VAL A 1 108 ? -0.730 8.921 6.658 1.00 79.69 108 VAL A CA 1
ATOM 813 C C . VAL A 1 108 ? -0.532 9.400 8.087 1.00 79.69 108 VAL A C 1
ATOM 815 O O . VAL A 1 108 ? -1.141 8.838 8.986 1.00 79.69 108 VAL A O 1
ATOM 818 N N . GLU A 1 109 ? 0.225 10.472 8.308 1.00 79.56 109 GLU A N 1
ATOM 819 C CA . GLU A 1 109 ? 0.406 11.068 9.632 1.00 79.56 109 GLU A CA 1
ATOM 820 C C . GLU A 1 109 ? -0.902 11.621 10.200 1.00 79.56 109 GLU A C 1
ATOM 822 O O . GLU A 1 109 ? -1.225 11.374 11.363 1.00 79.56 109 GLU A O 1
ATOM 827 N N . ALA A 1 110 ? -1.690 12.335 9.390 1.00 78.56 110 ALA A N 1
ATOM 828 C CA . ALA A 1 110 ? -2.998 12.828 9.812 1.00 78.56 110 ALA A CA 1
ATOM 829 C C . ALA A 1 110 ? -3.938 11.673 10.190 1.00 78.56 110 ALA A C 1
ATOM 831 O O . ALA A 1 110 ? -4.617 11.723 11.214 1.00 78.56 110 ALA A O 1
ATOM 832 N N . LYS A 1 111 ? -3.954 10.603 9.393 1.00 72.44 111 LYS A N 1
ATOM 833 C CA . LYS A 1 111 ? -4.824 9.444 9.612 1.00 72.44 111 LYS A CA 1
ATOM 834 C C . LYS A 1 111 ? -4.356 8.517 10.728 1.00 72.44 111 LYS A C 1
ATOM 836 O O . LYS A 1 111 ? -5.204 8.007 11.456 1.00 72.44 111 LYS A O 1
ATOM 841 N N . ALA A 1 112 ? -3.047 8.381 10.924 1.00 69.56 112 ALA A N 1
ATOM 842 C CA . A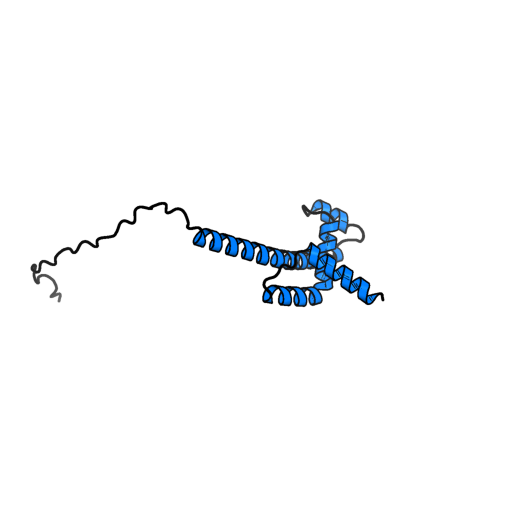LA A 1 112 ? -2.454 7.688 12.063 1.00 69.56 112 ALA A CA 1
ATOM 843 C C . ALA A 1 112 ? -2.815 8.385 13.383 1.00 69.56 112 ALA A C 1
ATOM 845 O O . ALA A 1 112 ? -3.199 7.715 14.336 1.00 69.56 112 ALA A O 1
ATOM 846 N N . LYS A 1 113 ? -2.784 9.726 13.424 1.00 70.88 113 LYS A N 1
ATOM 847 C CA . LYS A 1 113 ? -3.225 10.509 14.597 1.00 70.88 113 LYS A CA 1
ATOM 848 C C . LYS A 1 113 ? -4.719 10.349 14.891 1.00 70.88 113 LYS A C 1
ATOM 850 O O . LYS A 1 113 ? -5.117 10.381 16.048 1.00 70.88 113 LYS A O 1
ATOM 855 N N . LEU A 1 114 ? -5.533 10.186 13.849 1.00 60.00 114 LEU A N 1
ATOM 856 C CA . LEU A 1 114 ? -6.988 10.041 13.950 1.00 60.00 114 LEU A CA 1
ATOM 857 C C . LEU A 1 114 ? -7.452 8.585 14.134 1.00 60.00 114 LEU A C 1
ATOM 859 O O . LEU A 1 114 ? -8.653 8.359 14.247 1.00 60.00 114 LEU A O 1
ATOM 863 N N . GLY A 1 115 ? -6.538 7.606 14.129 1.00 58.12 115 GLY A N 1
ATOM 864 C CA . GLY A 1 115 ? -6.876 6.184 14.240 1.00 58.12 115 GLY A CA 1
ATOM 865 C C . GLY A 1 115 ? -7.776 5.672 13.110 1.00 58.12 115 GLY A C 1
ATOM 866 O O . GLY A 1 115 ? -8.627 4.830 13.361 1.00 58.12 115 GLY A O 1
ATOM 867 N N . SER A 1 116 ? -7.643 6.216 11.891 1.00 55.97 116 SER A N 1
ATOM 868 C CA . SER A 1 116 ? -8.524 5.875 10.762 1.00 55.97 116 SER A CA 1
ATOM 869 C C . SER A 1 116 ? -7.760 5.375 9.537 1.00 55.97 116 SER A C 1
ATOM 871 O O . SER A 1 116 ? -6.741 5.946 9.150 1.00 55.97 116 SER A O 1
ATOM 873 N N . HIS A 1 117 ? -8.306 4.365 8.865 1.00 57.41 117 HIS A N 1
ATOM 874 C CA . HIS A 1 117 ? -7.742 3.751 7.665 1.00 57.41 117 HIS A CA 1
ATOM 875 C C . HIS A 1 117 ? -7.361 4.737 6.542 1.00 57.41 117 HIS A C 1
ATOM 877 O O . HIS A 1 117 ? -8.159 5.584 6.119 1.00 57.41 117 HIS A O 1
ATOM 883 N N . LEU A 1 118 ? -6.151 4.561 5.994 1.00 68.88 118 LEU A N 1
ATOM 884 C CA . LEU A 1 118 ? -5.827 4.873 4.600 1.00 68.88 118 LEU A CA 1
ATOM 885 C C . LEU A 1 118 ? -5.475 3.555 3.904 1.00 68.88 118 LEU A C 1
ATOM 887 O O . LEU A 1 118 ? -4.336 3.102 3.959 1.00 68.88 118 LEU A O 1
ATOM 891 N N . SER A 1 119 ? -6.447 2.915 3.263 1.00 72.94 119 SER A N 1
ATOM 892 C CA . SER A 1 119 ? -6.173 1.765 2.398 1.00 72.94 119 SER A CA 1
ATOM 893 C C . SER A 1 119 ? -5.508 2.207 1.087 1.00 72.94 119 SER A C 1
ATOM 895 O O . SER A 1 119 ? -5.662 3.347 0.638 1.00 72.94 119 SER A O 1
ATOM 897 N N . ILE A 1 120 ? -4.834 1.281 0.393 1.00 72.69 120 ILE A N 1
ATOM 898 C CA . ILE A 1 120 ? -4.238 1.535 -0.936 1.00 72.69 120 ILE A CA 1
ATOM 899 C C . ILE A 1 120 ? -5.280 2.103 -1.917 1.00 72.69 120 ILE A C 1
ATOM 901 O O . ILE A 1 120 ? -4.996 3.023 -2.687 1.00 72.69 120 ILE A O 1
ATOM 905 N N . LYS A 1 121 ? -6.517 1.590 -1.875 1.00 77.44 121 LYS A N 1
ATOM 906 C CA . LYS A 1 121 ? -7.613 2.045 -2.741 1.00 77.44 121 LYS A CA 1
ATOM 907 C C . LYS A 1 121 ? -8.002 3.496 -2.447 1.00 77.44 121 LYS A C 1
ATOM 909 O O . LYS A 1 121 ? -8.223 4.270 -3.379 1.00 77.44 121 LYS A O 1
ATOM 914 N N . GLU A 1 122 ? -8.066 3.876 -1.175 1.00 80.06 122 GLU A N 1
ATOM 915 C CA . GLU A 1 122 ? -8.376 5.245 -0.751 1.00 80.06 122 GLU A CA 1
ATOM 916 C C . GLU A 1 122 ? -7.241 6.213 -1.077 1.00 80.06 122 GLU A C 1
ATOM 918 O O . GLU A 1 122 ? -7.511 7.304 -1.577 1.00 80.06 122 GLU A O 1
ATOM 923 N N . ALA A 1 123 ? -5.986 5.793 -0.900 1.00 75.06 123 ALA A N 1
ATOM 924 C CA . ALA A 1 123 ? -4.818 6.565 -1.311 1.00 75.06 123 ALA A CA 1
ATOM 925 C C . ALA A 1 123 ? -4.851 6.868 -2.821 1.00 75.06 123 ALA A C 1
ATOM 927 O O . ALA A 1 123 ? -4.731 8.023 -3.237 1.00 75.06 123 ALA A O 1
ATOM 928 N N . LEU A 1 124 ? -5.110 5.857 -3.660 1.00 79.62 124 LEU A N 1
ATOM 929 C CA . LEU A 1 124 ? -5.256 6.047 -5.108 1.00 79.62 124 LEU A CA 1
ATOM 930 C C . LEU A 1 124 ? -6.447 6.953 -5.462 1.00 79.62 124 LEU A C 1
ATOM 932 O O . LEU A 1 124 ? -6.330 7.805 -6.349 1.00 79.62 124 LEU A O 1
ATOM 936 N N . LYS A 1 125 ? -7.581 6.810 -4.762 1.00 85.94 125 LYS A N 1
ATOM 937 C CA . LYS A 1 125 ? -8.762 7.673 -4.933 1.00 85.94 125 LYS A CA 1
ATOM 938 C C . LYS A 1 125 ? -8.440 9.132 -4.603 1.00 85.94 125 LYS A C 1
ATOM 940 O O . LYS A 1 125 ? -8.785 10.013 -5.390 1.00 85.94 125 LYS A O 1
ATOM 945 N N . TYR A 1 126 ? -7.747 9.384 -3.494 1.00 83.50 126 TYR A N 1
ATOM 946 C CA . TYR A 1 126 ? -7.327 10.726 -3.096 1.00 83.50 126 TYR A CA 1
ATOM 947 C C . TYR A 1 126 ? -6.414 11.365 -4.146 1.00 83.50 126 TYR A C 1
ATOM 949 O O . TYR A 1 126 ? -6.660 12.491 -4.578 1.00 83.50 126 TYR A O 1
ATOM 957 N N . LEU A 1 127 ? -5.416 10.629 -4.647 1.00 80.75 127 LEU A N 1
ATOM 958 C CA . LEU A 1 127 ? -4.526 11.137 -5.694 1.00 80.75 127 LEU A CA 1
ATOM 959 C C . LEU A 1 127 ? -5.274 11.496 -6.985 1.00 80.75 127 LEU A C 1
ATOM 961 O O . LEU A 1 127 ? -4.943 12.493 -7.626 1.00 80.75 127 LEU A O 1
ATOM 965 N N . ASN A 1 128 ? -6.278 10.705 -7.373 1.00 84.19 128 ASN A N 1
ATOM 966 C CA . ASN A 1 128 ? -7.123 11.023 -8.526 1.00 84.19 128 ASN A CA 1
ATOM 967 C C . ASN A 1 128 ? -7.936 12.310 -8.294 1.00 84.19 128 ASN A C 1
ATOM 969 O O . ASN A 1 128 ? -8.008 13.151 -9.188 1.00 84.19 128 ASN A O 1
ATOM 973 N N . ALA A 1 129 ? -8.499 12.497 -7.096 1.00 80.31 129 ALA A N 1
ATOM 974 C CA . ALA A 1 129 ? -9.269 13.693 -6.750 1.00 80.31 129 ALA A CA 1
ATOM 975 C C . ALA A 1 129 ? -8.404 14.968 -6.732 1.00 80.31 129 ALA A C 1
ATOM 977 O O . ALA A 1 129 ? -8.795 15.989 -7.298 1.00 80.31 129 ALA A O 1
ATOM 978 N N . VAL A 1 130 ? -7.198 14.903 -6.156 1.00 77.38 130 VAL A N 1
ATOM 979 C CA . VAL A 1 130 ? -6.242 16.026 -6.161 1.00 77.38 130 VAL A CA 1
ATOM 980 C C . VAL A 1 130 ? -5.816 16.383 -7.587 1.00 77.38 130 VAL A C 1
ATOM 982 O O . VAL A 1 130 ? -5.771 17.560 -7.945 1.00 77.38 130 VAL A O 1
ATOM 985 N N . ALA A 1 131 ? -5.538 15.380 -8.425 1.00 72.88 131 ALA A N 1
ATOM 986 C CA . ALA A 1 131 ? -5.185 15.607 -9.823 1.00 72.88 131 ALA A CA 1
ATOM 987 C C . ALA A 1 131 ? -6.332 16.253 -10.621 1.00 72.88 131 ALA A C 1
ATOM 989 O O . ALA A 1 131 ? -6.071 17.110 -11.462 1.00 72.88 131 ALA A O 1
ATOM 990 N N . ALA A 1 132 ? -7.588 15.888 -10.340 1.00 73.94 132 ALA A N 1
ATOM 991 C CA . ALA A 1 132 ? -8.763 16.500 -10.961 1.00 73.94 132 ALA A CA 1
ATOM 992 C C . ALA A 1 132 ? -8.951 17.964 -10.535 1.00 73.94 132 ALA A C 1
ATOM 994 O O . ALA A 1 132 ? -9.228 18.813 -11.378 1.00 73.94 132 ALA A O 1
ATOM 995 N N . LYS A 1 133 ? -8.738 18.279 -9.250 1.00 70.12 133 LYS A N 1
ATOM 996 C CA . LYS A 1 133 ? -8.851 19.649 -8.724 1.00 70.12 133 LYS A CA 1
ATOM 997 C C . LYS A 1 133 ? -7.787 20.594 -9.289 1.00 70.12 133 LYS A C 1
ATOM 999 O O . LYS A 1 133 ? -8.070 21.765 -9.458 1.00 70.12 133 LYS A O 1
ATOM 1004 N N . LYS A 1 134 ? -6.592 20.089 -9.615 1.00 66.31 134 LYS A N 1
ATOM 1005 C CA . LYS A 1 134 ? -5.511 20.877 -10.240 1.00 66.31 134 LYS A CA 1
ATOM 1006 C C . LYS A 1 134 ? -5.757 21.196 -11.728 1.00 66.31 134 LYS A C 1
ATOM 1008 O O . LYS A 1 134 ? -5.060 22.033 -12.286 1.00 66.31 134 LYS A O 1
ATOM 1013 N N . ARG A 1 135 ? -6.682 20.489 -12.389 1.00 58.97 135 ARG A N 1
ATOM 1014 C CA . ARG A 1 135 ? -7.011 20.664 -13.820 1.00 58.97 135 ARG A CA 1
ATOM 1015 C C . ARG A 1 135 ? -8.200 21.603 -14.070 1.00 58.97 135 ARG A C 1
ATOM 1017 O O . ARG A 1 135 ? -8.530 21.827 -15.230 1.00 58.97 135 ARG A O 1
ATOM 1024 N N . ARG A 1 136 ? -8.853 22.080 -13.012 1.00 50.53 136 ARG A N 1
ATOM 1025 C CA . ARG A 1 136 ? -9.892 23.116 -13.037 1.00 50.53 136 ARG A CA 1
ATOM 1026 C C . ARG A 1 136 ? -9.297 24.417 -12.530 1.00 50.53 136 ARG A C 1
ATOM 1028 O O . ARG A 1 136 ? -9.759 25.463 -13.017 1.00 50.53 136 ARG A O 1
#

Organism: NCBI:txid2560054

Sequence (136 aa):
MNETLKRFIGSAMPITTPDAPASKGELTLPSVTDLAATALRAHNAVEAAALNAVLKAMECGKALTIIKEQLPHGSFEDFVAAHFPFTIRTAQSYMRLAKQEPKLQELVEAKAKLGSHLSIKEALKYLNAVAAKKRR

Radius of gyration: 30.88 Å; Cα contacts (8 Å, |Δi|>4): 68; chains: 1; bounding box: 62×52×90 Å